Protein AF-A0A1X7TKB6-F1 (afdb_monomer)

Nearest PDB structures (foldseek):
  4da4-assembly1_A  TM=8.753E-01  e=9.960E-08  Mus musculus
  6w8v-assembly1_A  TM=8.917E-01  e=5.262E-07  Mus musculus
  5wy1-assembly1_A-2  TM=9.035E-01  e=4.606E-07  Mus musculus
  4da4-assembly2_B  TM=8.732E-01  e=4.032E-07  Mus musculus
  6w8v-assembly1_B  TM=8.955E-01  e=1.429E-06  Mus musculus

Sequence (89 aa):
PQDTHKEDEATAQYDLNLLYWSDLVTTVVAGDVVCGKCFVKFKEDITEDIDSYFSNKPNHFYFVETYCADTKEFEDPPIHARNKGKGKV

Structure (mmCIF, N/CA/C/O backbone):
data_AF-A0A1X7TKB6-F1
#
_entry.id   AF-A0A1X7TKB6-F1
#
loop_
_atom_site.group_PDB
_atom_site.id
_atom_site.type_symbol
_atom_site.label_atom_id
_atom_site.label_alt_id
_atom_site.label_comp_id
_atom_site.label_asym_id
_atom_site.label_entity_id
_atom_site.label_seq_id
_atom_site.pdbx_PDB_ins_code
_atom_site.Cartn_x
_atom_site.Cartn_y
_atom_site.Cartn_z
_atom_site.occupancy
_atom_site.B_iso_or_equiv
_atom_site.auth_seq_id
_atom_site.auth_comp_id
_atom_site.auth_asym_id
_atom_site.auth_atom_id
_atom_site.pdbx_PDB_model_num
ATOM 1 N N . PRO A 1 1 ? 5.877 -6.309 0.415 1.00 89.56 1 PRO A N 1
ATOM 2 C CA . PRO A 1 1 ? 7.294 -5.878 0.259 1.00 89.56 1 PRO A CA 1
ATOM 3 C C . PRO A 1 1 ? 8.150 -6.837 -0.568 1.00 89.56 1 PRO A C 1
ATOM 5 O O . PRO A 1 1 ? 9.009 -6.382 -1.314 1.00 89.56 1 PRO A O 1
ATOM 8 N N . GLN A 1 2 ? 7.874 -8.137 -0.444 1.00 89.88 2 GLN A N 1
ATOM 9 C CA . GLN A 1 2 ? 8.478 -9.231 -1.197 1.00 89.88 2 GLN A CA 1
ATOM 10 C C . GLN A 1 2 ? 8.434 -9.052 -2.725 1.00 89.88 2 GLN A C 1
ATOM 12 O O . GLN A 1 2 ? 9.352 -9.445 -3.415 1.00 89.88 2 GLN A O 1
ATOM 17 N N . ASP A 1 3 ? 7.429 -8.366 -3.274 1.00 91.00 3 ASP A N 1
ATOM 18 C CA . ASP A 1 3 ? 7.329 -8.142 -4.728 1.00 91.00 3 ASP A CA 1
ATOM 19 C C . ASP A 1 3 ? 8.204 -6.973 -5.235 1.00 91.00 3 ASP A C 1
ATOM 21 O O . ASP A 1 3 ? 8.019 -6.470 -6.343 1.00 91.00 3 ASP A O 1
ATOM 25 N N . THR A 1 4 ? 9.134 -6.488 -4.410 1.00 90.62 4 THR A N 1
ATOM 26 C CA . THR A 1 4 ? 10.047 -5.384 -4.733 1.00 90.62 4 THR A CA 1
ATOM 27 C C . THR A 1 4 ? 11.490 -5.823 -4.528 1.00 90.62 4 THR A C 1
ATOM 29 O O . THR A 1 4 ? 11.766 -6.804 -3.847 1.00 90.62 4 THR A O 1
ATOM 32 N N . HIS A 1 5 ? 12.437 -5.024 -5.015 1.00 88.56 5 HIS A N 1
ATOM 33 C CA . HIS A 1 5 ? 13.864 -5.250 -4.762 1.00 88.56 5 HIS A CA 1
ATOM 34 C C . HIS A 1 5 ? 14.273 -5.188 -3.272 1.00 88.56 5 HIS A C 1
ATOM 36 O O . HIS A 1 5 ? 15.411 -5.517 -2.957 1.00 88.56 5 HIS A O 1
ATOM 42 N N . LYS A 1 6 ? 13.374 -4.779 -2.360 1.00 84.38 6 LYS A N 1
ATOM 43 C CA . LYS A 1 6 ? 13.610 -4.820 -0.909 1.00 84.38 6 LYS A CA 1
ATOM 44 C C . LYS A 1 6 ? 13.487 -6.225 -0.308 1.00 84.38 6 LYS A C 1
ATOM 46 O O . LYS A 1 6 ? 13.863 -6.401 0.844 1.00 84.38 6 LYS A O 1
ATOM 51 N N . GLU A 1 7 ? 12.978 -7.225 -1.035 1.00 77.69 7 GLU A N 1
ATOM 52 C CA . GLU A 1 7 ? 12.963 -8.615 -0.539 1.00 77.69 7 GLU A CA 1
ATOM 53 C C . GLU A 1 7 ? 14.375 -9.125 -0.216 1.00 77.69 7 GLU A C 1
ATOM 55 O O . GLU A 1 7 ? 14.578 -9.826 0.774 1.00 77.69 7 GLU A O 1
ATOM 60 N N . ASP A 1 8 ? 15.361 -8.700 -1.008 1.00 73.75 8 ASP A N 1
ATOM 61 C CA . ASP A 1 8 ? 16.765 -9.084 -0.848 1.00 73.75 8 ASP A CA 1
ATOM 62 C C . ASP A 1 8 ? 17.424 -8.452 0.400 1.00 73.75 8 ASP A C 1
ATOM 64 O O . ASP A 1 8 ? 18.546 -8.813 0.777 1.00 73.75 8 ASP A O 1
ATOM 68 N N . GLU A 1 9 ? 16.747 -7.520 1.081 1.00 78.81 9 GLU A N 1
ATOM 69 C CA . GLU A 1 9 ? 17.236 -6.895 2.308 1.00 78.81 9 GLU A CA 1
ATOM 70 C C . GLU A 1 9 ? 17.011 -7.826 3.512 1.00 78.81 9 GLU A C 1
ATOM 72 O O . GLU A 1 9 ? 16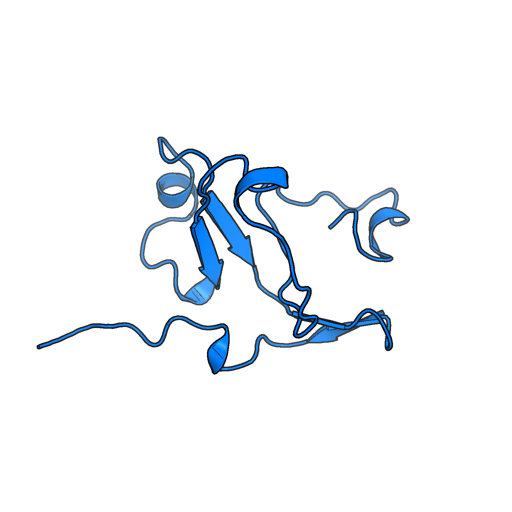.019 -7.738 4.233 1.00 78.81 9 GLU A O 1
ATOM 77 N N . ALA A 1 10 ? 17.987 -8.704 3.772 1.00 58.09 10 ALA A N 1
ATOM 78 C CA . ALA A 1 10 ? 17.952 -9.754 4.803 1.00 58.09 10 ALA A CA 1
ATOM 79 C C . ALA A 1 10 ? 17.639 -9.298 6.250 1.00 58.09 10 ALA A C 1
ATOM 81 O O . ALA A 1 10 ? 17.444 -10.134 7.132 1.00 58.09 10 ALA A O 1
ATOM 82 N N . THR A 1 11 ? 17.621 -7.992 6.525 1.00 67.94 11 THR A N 1
ATOM 83 C CA . THR A 1 11 ? 17.358 -7.413 7.852 1.00 67.94 11 THR A CA 1
ATOM 84 C C . THR A 1 11 ? 16.040 -6.650 7.946 1.00 67.94 11 THR A C 1
ATOM 86 O O . THR A 1 11 ? 15.708 -6.153 9.024 1.00 67.94 11 THR A O 1
ATOM 89 N N . ALA A 1 12 ? 15.302 -6.499 6.848 1.00 71.44 12 ALA A N 1
ATOM 90 C CA . ALA A 1 12 ? 14.111 -5.672 6.838 1.00 71.44 12 ALA A CA 1
ATOM 91 C C . ALA A 1 12 ? 12.895 -6.448 7.367 1.00 71.44 12 ALA A C 1
ATOM 93 O O . ALA A 1 12 ? 12.441 -7.428 6.778 1.00 71.44 12 ALA A O 1
ATOM 94 N N . GLN A 1 13 ? 12.357 -6.002 8.503 1.00 81.06 13 GLN A N 1
ATOM 95 C CA . GLN A 1 13 ? 11.097 -6.502 9.041 1.00 81.06 13 GLN A CA 1
ATOM 96 C C . GLN A 1 13 ? 9.977 -5.549 8.627 1.00 81.06 13 GLN A C 1
ATOM 98 O O . GLN A 1 13 ? 9.962 -4.387 9.031 1.00 81.06 13 GLN A O 1
ATOM 103 N N . TYR A 1 14 ? 9.035 -6.053 7.834 1.00 85.06 14 TYR A N 1
ATOM 104 C CA . TYR A 1 14 ? 7.858 -5.306 7.406 1.00 85.06 14 TYR A CA 1
ATOM 105 C C . TYR A 1 14 ? 6.583 -5.904 7.990 1.00 85.06 14 TYR A C 1
ATOM 107 O O . TYR A 1 14 ? 6.499 -7.111 8.230 1.00 85.06 14 TYR A O 1
ATOM 115 N N . ASP A 1 15 ? 5.568 -5.062 8.164 1.00 89.06 15 ASP A N 1
ATOM 116 C CA . ASP A 1 15 ? 4.234 -5.526 8.524 1.00 89.06 15 ASP A CA 1
ATOM 117 C C . ASP A 1 15 ? 3.672 -6.438 7.429 1.00 89.06 15 ASP A C 1
ATOM 119 O O . ASP A 1 15 ? 3.727 -6.113 6.242 1.00 89.06 15 ASP A O 1
ATOM 123 N N . LEU A 1 16 ? 3.042 -7.545 7.833 1.00 90.00 16 LEU A N 1
ATOM 124 C CA . LEU A 1 16 ? 2.413 -8.494 6.904 1.00 90.00 16 LEU A CA 1
ATOM 125 C C . LEU A 1 16 ? 1.319 -7.850 6.036 1.00 90.00 16 LEU A C 1
ATOM 127 O O . LEU A 1 16 ? 1.069 -8.296 4.921 1.00 90.00 16 LEU A O 1
ATOM 131 N N . ASN A 1 17 ? 0.676 -6.797 6.547 1.00 93.06 17 ASN A N 1
ATOM 132 C CA . ASN A 1 17 ? -0.422 -6.100 5.879 1.00 93.06 17 ASN A CA 1
ATOM 133 C C . ASN A 1 17 ? 0.040 -4.884 5.049 1.00 93.06 17 ASN A C 1
ATOM 135 O O . ASN A 1 17 ? -0.809 -4.155 4.526 1.00 93.06 17 ASN A O 1
ATOM 139 N N . LEU A 1 18 ? 1.353 -4.638 4.952 1.00 93.81 18 LEU A N 1
ATOM 140 C CA . LEU A 1 18 ? 1.922 -3.529 4.186 1.00 93.81 18 LEU A CA 1
ATOM 141 C C . LEU A 1 18 ? 1.996 -3.869 2.692 1.00 93.81 18 LEU A C 1
ATOM 143 O O . LEU A 1 18 ? 2.541 -4.898 2.295 1.00 93.81 18 LEU A O 1
ATOM 147 N N . LEU A 1 19 ? 1.517 -2.947 1.863 1.00 96.00 19 LEU A N 1
ATOM 148 C CA . LEU A 1 19 ? 1.594 -2.963 0.405 1.00 96.00 19 LEU A CA 1
ATOM 149 C C . LEU A 1 19 ? 2.254 -1.675 -0.112 1.00 96.00 19 LEU A C 1
ATOM 151 O O . LEU A 1 19 ? 2.437 -0.708 0.630 1.00 96.00 19 LEU A O 1
ATOM 155 N N . TYR A 1 20 ? 2.559 -1.662 -1.409 1.00 95.94 20 TYR A N 1
ATOM 156 C CA . TYR A 1 20 ? 2.996 -0.475 -2.142 1.00 95.94 20 TYR A CA 1
ATOM 157 C C . TYR A 1 20 ? 1.991 -0.161 -3.248 1.00 95.94 20 TYR A C 1
ATOM 159 O O . TYR A 1 20 ? 1.521 -1.073 -3.931 1.00 95.94 20 TYR A O 1
ATOM 167 N N . TRP A 1 21 ? 1.645 1.118 -3.415 1.00 97.25 21 TRP A N 1
ATOM 168 C CA . TRP A 1 21 ? 0.853 1.547 -4.571 1.00 97.25 21 TRP A CA 1
ATOM 169 C C . TRP A 1 21 ? 1.687 1.404 -5.850 1.00 97.25 21 TRP A C 1
ATOM 171 O O . TRP A 1 21 ? 2.908 1.532 -5.811 1.00 97.25 21 TRP A O 1
ATOM 181 N N . SER A 1 22 ? 1.047 1.148 -6.986 1.00 95.81 22 SER A N 1
ATOM 182 C CA . SER A 1 22 ? 1.695 1.192 -8.294 1.00 95.81 22 SER A CA 1
ATOM 183 C C . SER A 1 22 ? 0.675 1.604 -9.346 1.00 95.81 22 SER A C 1
ATOM 185 O O . SER A 1 22 ? -0.483 1.193 -9.276 1.00 95.81 22 SER A O 1
ATOM 187 N N . ASP A 1 23 ? 1.117 2.369 -10.342 1.00 92.00 23 ASP A N 1
ATOM 188 C CA . ASP A 1 23 ? 0.290 2.745 -11.494 1.00 92.00 23 ASP A CA 1
ATOM 189 C C . ASP A 1 23 ? 0.241 1.640 -12.568 1.00 92.00 23 ASP A C 1
ATOM 191 O O . ASP A 1 23 ? -0.366 1.808 -13.628 1.00 92.00 23 ASP A O 1
ATOM 195 N N . LEU A 1 24 ? 0.865 0.485 -12.303 1.00 93.69 24 LEU A N 1
ATOM 196 C CA . LEU A 1 24 ? 0.766 -0.692 -13.155 1.00 93.69 24 LEU A CA 1
ATOM 197 C C . LEU A 1 24 ? -0.681 -1.202 -13.198 1.00 93.69 24 LEU A C 1
ATOM 199 O O . LEU A 1 24 ? -1.252 -1.619 -12.191 1.00 93.69 24 LEU A O 1
ATOM 203 N N . VAL A 1 25 ? -1.251 -1.246 -14.400 1.00 94.25 25 VAL A N 1
ATOM 204 C CA . VAL A 1 25 ? -2.596 -1.774 -14.645 1.00 94.25 25 VAL A CA 1
ATOM 205 C C . VAL A 1 25 ? -2.499 -3.095 -15.397 1.00 94.25 25 VAL A C 1
ATOM 207 O O . VAL A 1 25 ? -1.818 -3.193 -16.415 1.00 94.25 25 VAL A O 1
ATOM 210 N N . THR A 1 26 ? -3.233 -4.106 -14.929 1.00 94.38 26 THR A N 1
ATOM 211 C CA . THR A 1 26 ? -3.362 -5.398 -15.613 1.00 94.38 26 THR A CA 1
ATOM 212 C C . THR A 1 26 ? -4.829 -5.775 -15.812 1.00 94.38 26 THR A C 1
ATOM 214 O O . THR A 1 26 ? -5.691 -5.405 -15.013 1.00 94.38 26 THR A O 1
ATOM 217 N N . THR A 1 27 ? -5.127 -6.500 -16.892 1.00 96.50 27 THR A N 1
ATOM 218 C CA . THR A 1 27 ? -6.486 -6.975 -17.202 1.00 96.50 27 THR A CA 1
ATOM 219 C C . THR A 1 27 ? -6.633 -8.430 -16.784 1.00 96.50 27 THR A C 1
ATOM 221 O O . THR A 1 27 ? -5.811 -9.265 -17.152 1.00 96.50 27 THR A O 1
ATOM 224 N N . VAL A 1 28 ? -7.703 -8.743 -16.053 1.00 94.62 28 VAL A N 1
ATOM 225 C CA . VAL A 1 28 ? -7.998 -10.099 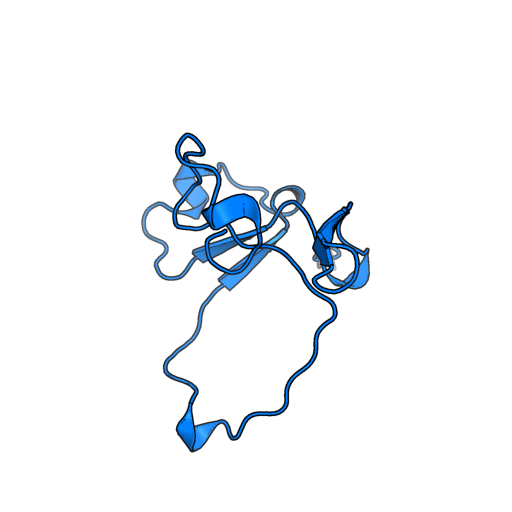-15.579 1.00 94.62 28 VAL A CA 1
ATOM 226 C C . VAL A 1 28 ? -9.448 -10.488 -15.855 1.00 94.62 28 VAL A C 1
ATOM 228 O O . VAL A 1 28 ? -10.339 -9.638 -15.877 1.00 94.62 28 VAL A O 1
ATOM 231 N N . VAL A 1 29 ? -9.698 -11.786 -16.032 1.00 96.25 29 VAL A N 1
ATOM 232 C CA . VAL A 1 29 ? -11.053 -12.340 -16.134 1.00 96.25 29 VAL A CA 1
ATOM 233 C C . VAL A 1 29 ? -11.543 -12.681 -14.731 1.00 96.25 29 VAL A C 1
ATOM 235 O O . VAL A 1 29 ? -10.999 -13.562 -14.072 1.00 96.25 29 VAL A O 1
ATOM 238 N N . ALA A 1 30 ? -12.574 -11.976 -14.260 1.00 92.12 30 ALA A N 1
ATOM 239 C CA . ALA A 1 30 ? -12.988 -12.044 -12.858 1.00 92.12 30 ALA A CA 1
ATOM 240 C C . ALA A 1 30 ? -13.332 -13.467 -12.381 1.00 92.12 30 ALA A C 1
ATOM 242 O O . ALA A 1 30 ? -12.949 -13.844 -11.278 1.00 92.12 30 ALA A O 1
ATOM 243 N N . GLY A 1 31 ? -14.015 -14.257 -13.217 1.00 95.25 31 GLY A N 1
ATOM 244 C CA . GLY A 1 31 ? -14.422 -15.624 -12.877 1.00 95.25 31 GLY A CA 1
ATOM 245 C C . GLY A 1 31 ? -13.263 -16.603 -12.681 1.00 95.25 31 GLY A C 1
ATOM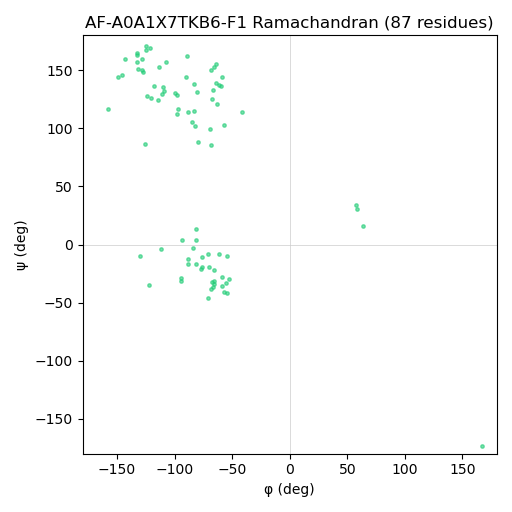 246 O O . GLY A 1 31 ? -13.441 -17.600 -11.988 1.00 95.25 31 GLY A O 1
ATOM 247 N N . ASP A 1 32 ? -12.090 -16.303 -13.242 1.00 94.56 32 ASP A N 1
ATOM 248 C CA . ASP A 1 32 ? -10.958 -17.230 -13.252 1.00 94.56 32 ASP A CA 1
ATOM 249 C C . ASP A 1 32 ? -9.999 -16.992 -12.079 1.00 94.56 32 ASP A C 1
ATOM 251 O O . ASP A 1 32 ? -9.364 -17.933 -11.606 1.00 94.56 32 ASP A O 1
ATOM 255 N N . VAL A 1 33 ? -9.866 -15.741 -11.615 1.00 95.50 33 VAL A N 1
ATOM 256 C CA . VAL A 1 33 ? -8.768 -15.357 -10.704 1.00 95.50 33 VAL A CA 1
ATOM 257 C C . VAL A 1 33 ? -9.186 -14.588 -9.447 1.00 95.50 33 VAL A C 1
ATOM 259 O O . VAL A 1 33 ? -8.358 -14.392 -8.558 1.00 95.50 33 VAL A O 1
ATOM 262 N N . VAL A 1 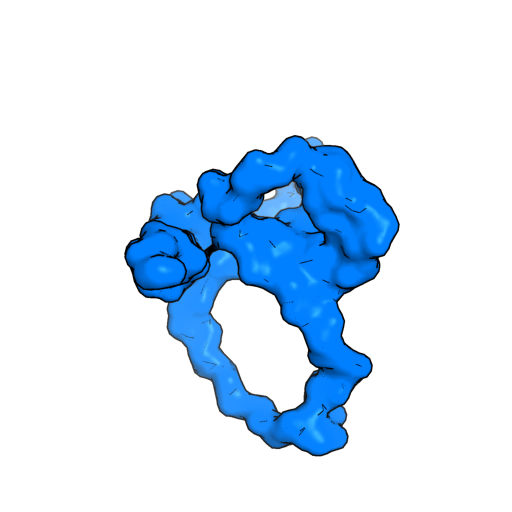34 ? -10.437 -14.127 -9.329 1.00 95.56 34 VAL A N 1
ATOM 263 C CA . VAL A 1 34 ? -10.871 -13.370 -8.140 1.00 95.56 34 VAL A CA 1
ATOM 264 C C . VAL A 1 34 ? -11.301 -14.331 -7.029 1.00 95.56 34 VAL A C 1
ATOM 266 O O . VAL A 1 34 ? -12.391 -14.893 -7.065 1.00 95.56 34 VAL A O 1
ATOM 269 N N . CYS A 1 35 ? -10.463 -14.474 -5.999 1.00 95.81 35 CYS A N 1
ATOM 270 C CA . CYS A 1 35 ? -10.716 -15.383 -4.870 1.00 95.81 35 CYS A CA 1
ATOM 271 C C . CYS A 1 35 ? -11.513 -14.757 -3.711 1.00 95.81 35 CYS A C 1
ATOM 273 O O . CYS A 1 35 ? -11.945 -15.462 -2.802 1.00 95.81 35 CYS A O 1
ATOM 275 N N . GLY A 1 36 ? -11.688 -13.435 -3.696 1.00 95.12 36 GLY A N 1
ATOM 276 C CA . GLY A 1 36 ? -12.361 -12.743 -2.600 1.00 95.12 36 GLY A CA 1
ATOM 277 C C . GLY A 1 36 ? -12.171 -11.231 -2.633 1.00 95.12 36 GLY A C 1
ATOM 278 O O . GLY A 1 36 ? -11.615 -10.675 -3.577 1.00 95.12 36 GLY A O 1
ATOM 279 N N . LYS A 1 37 ? -12.649 -10.565 -1.577 1.00 94.88 37 LYS A N 1
ATOM 280 C CA . LYS A 1 37 ? -12.540 -9.114 -1.393 1.00 94.88 37 LYS A CA 1
ATOM 281 C C . LYS A 1 37 ? -11.569 -8.786 -0.259 1.00 94.88 37 LYS A C 1
ATOM 283 O O . LYS A 1 37 ? -11.674 -9.354 0.827 1.00 94.88 37 LYS A O 1
ATOM 288 N N . CYS A 1 38 ? -10.708 -7.803 -0.494 1.00 95.31 38 CYS A N 1
ATOM 289 C CA . CYS A 1 38 ? -9.878 -7.161 0.519 1.00 95.31 38 CYS A CA 1
ATOM 290 C C . CYS A 1 38 ? -10.151 -5.649 0.574 1.00 95.31 38 CYS A C 1
ATOM 292 O O . CYS A 1 38 ? -10.862 -5.092 -0.270 1.00 95.31 38 CYS A O 1
ATOM 294 N N . PHE A 1 39 ? -9.614 -4.999 1.601 1.00 94.12 39 PHE A N 1
ATOM 295 C CA . PHE A 1 39 ? -9.659 -3.555 1.784 1.00 94.12 39 PHE A CA 1
ATOM 296 C C . PHE A 1 39 ? -8.234 -3.034 1.851 1.00 94.12 39 PHE A C 1
ATOM 298 O O . PHE A 1 39 ? -7.445 -3.507 2.661 1.00 94.12 39 PHE A O 1
ATOM 305 N N . VAL A 1 40 ? -7.923 -2.054 1.012 1.00 94.88 40 VAL A N 1
ATOM 306 C CA . VAL A 1 40 ? -6.608 -1.418 0.963 1.00 94.88 40 VAL A CA 1
ATOM 307 C C . VAL A 1 40 ? -6.811 0.079 1.162 1.00 94.88 40 VAL A C 1
ATOM 309 O O . VAL A 1 40 ? -7.650 0.678 0.484 1.00 94.88 40 VAL A O 1
ATOM 312 N N . LYS A 1 41 ? -6.093 0.682 2.112 1.00 94.19 41 LYS A N 1
ATOM 313 C CA . LYS A 1 41 ? -6.147 2.128 2.377 1.00 94.19 41 LYS A CA 1
ATOM 314 C C . LYS A 1 41 ? -4.758 2.752 2.389 1.00 94.19 41 LYS A C 1
ATOM 316 O O . LYS A 1 41 ? -3.790 2.124 2.808 1.00 94.19 41 LYS A O 1
ATOM 321 N N . PHE A 1 42 ? -4.689 4.020 2.003 1.00 95.00 42 PHE A N 1
ATOM 322 C CA . PHE A 1 42 ? -3.530 4.839 2.319 1.00 95.00 42 PHE A CA 1
ATOM 323 C C . PHE A 1 42 ? -3.468 5.046 3.837 1.00 95.00 42 PHE A C 1
ATOM 325 O O . PHE A 1 42 ? -4.494 5.343 4.453 1.00 95.00 42 PHE A O 1
ATOM 332 N N . LYS A 1 43 ? -2.291 4.868 4.446 1.00 93.25 43 LYS A N 1
ATOM 333 C CA . LYS A 1 43 ? -2.120 4.897 5.908 1.00 93.25 43 LYS A CA 1
ATOM 334 C C . LYS A 1 43 ? -2.658 6.177 6.545 1.00 93.25 43 LYS A C 1
ATOM 336 O O . LYS A 1 43 ? -3.318 6.097 7.574 1.00 93.25 43 LYS A O 1
ATOM 341 N N . GLU A 1 44 ? -2.420 7.333 5.928 1.00 92.75 44 GLU A N 1
ATOM 342 C CA . GLU A 1 44 ? -2.873 8.624 6.469 1.00 92.75 44 GLU A CA 1
ATOM 343 C C . GLU A 1 44 ? -4.399 8.805 6.403 1.00 92.75 44 GLU A C 1
ATOM 345 O O . GLU A 1 44 ? -4.956 9.596 7.160 1.00 92.75 44 GLU A O 1
ATOM 350 N N . ASP A 1 45 ? -5.094 8.041 5.553 1.00 91.62 45 ASP A N 1
ATOM 351 C CA . ASP A 1 45 ? -6.560 8.060 5.465 1.00 91.62 45 ASP A CA 1
ATOM 352 C C . ASP A 1 45 ? -7.227 7.148 6.517 1.00 91.62 45 ASP A C 1
ATOM 354 O O . ASP A 1 45 ? -8.461 7.060 6.596 1.00 91.62 45 ASP A O 1
ATOM 358 N N . ILE A 1 46 ? -6.440 6.417 7.314 1.00 91.06 46 ILE A N 1
ATOM 359 C CA . ILE A 1 46 ? -6.943 5.589 8.410 1.00 91.06 46 ILE A CA 1
ATOM 360 C C . ILE A 1 46 ? -7.163 6.503 9.620 1.00 91.06 46 ILE A C 1
ATOM 362 O O . ILE A 1 46 ? -6.235 6.895 10.313 1.00 91.06 46 ILE A O 1
ATOM 366 N N . THR A 1 47 ? -8.425 6.861 9.859 1.00 89.81 47 THR A N 1
ATOM 367 C CA . THR A 1 47 ? -8.821 7.763 10.956 1.00 89.81 47 THR A CA 1
ATOM 368 C C . THR A 1 47 ? -8.932 7.075 12.315 1.00 89.81 47 THR A C 1
ATOM 370 O O . THR A 1 47 ? -9.055 7.741 13.338 1.00 89.81 47 THR A O 1
ATOM 373 N N . GLU A 1 48 ? -9.010 5.749 12.315 1.00 89.06 48 GLU A N 1
ATOM 374 C CA . GLU A 1 48 ? -9.006 4.930 13.524 1.00 89.06 48 GLU A CA 1
ATOM 375 C C . GLU A 1 48 ? -7.571 4.571 13.919 1.00 89.06 48 GLU A C 1
ATOM 377 O O . GLU A 1 48 ? -6.652 4.676 13.112 1.00 89.06 48 GLU A O 1
ATOM 382 N N . ASP A 1 49 ? -7.375 4.154 15.166 1.00 89.38 49 ASP A N 1
ATOM 383 C CA . ASP A 1 49 ? -6.091 3.618 15.604 1.00 89.38 49 ASP A CA 1
ATOM 384 C C . ASP A 1 49 ? -5.691 2.386 14.763 1.00 89.38 49 ASP A C 1
ATOM 386 O O . ASP A 1 49 ? -6.546 1.596 14.350 1.00 89.38 49 ASP A O 1
ATOM 390 N N . ILE A 1 50 ? -4.393 2.231 14.492 1.00 85.38 50 ILE A N 1
ATOM 391 C CA . ILE A 1 50 ? -3.893 1.213 13.561 1.00 85.38 50 ILE A CA 1
ATOM 392 C C . ILE A 1 50 ? -4.125 -0.210 14.082 1.00 85.38 50 ILE A C 1
ATOM 394 O O . ILE A 1 50 ? -4.493 -1.093 13.304 1.00 85.38 50 ILE A O 1
ATOM 398 N N . ASP A 1 51 ? -4.010 -0.426 15.393 1.00 87.19 51 ASP A N 1
ATOM 399 C CA . ASP A 1 51 ? -4.272 -1.734 15.992 1.00 87.19 51 ASP A CA 1
ATOM 400 C C . ASP A 1 51 ? -5.760 -2.061 15.891 1.00 87.19 51 ASP A C 1
ATOM 402 O O . ASP A 1 51 ? -6.134 -3.191 15.574 1.00 87.19 51 ASP A O 1
ATOM 406 N N . SER A 1 52 ? -6.624 -1.061 16.071 1.00 88.81 52 SER A N 1
ATOM 407 C CA . SER A 1 52 ? -8.074 -1.197 15.879 1.00 88.81 52 SER A CA 1
ATOM 408 C C . SER A 1 52 ? -8.465 -1.427 14.413 1.00 88.81 52 SER A C 1
ATOM 410 O O . SER A 1 52 ? -9.430 -2.144 14.138 1.00 88.81 52 SER A O 1
ATOM 412 N N . TYR A 1 53 ? -7.709 -0.866 13.464 1.00 87.56 53 TYR A N 1
ATOM 413 C CA . TYR A 1 53 ? -7.927 -1.065 12.029 1.00 87.56 53 TYR A CA 1
ATOM 414 C C . TYR A 1 53 ? -7.686 -2.517 11.597 1.00 87.56 53 TYR A C 1
ATOM 416 O O . TYR A 1 53 ? -8.391 -3.013 10.717 1.00 87.56 53 TYR A O 1
ATOM 424 N N . PHE A 1 54 ? -6.728 -3.206 12.223 1.00 89.94 54 PHE A N 1
ATOM 425 C CA . PHE A 1 54 ? -6.437 -4.615 11.935 1.00 89.94 54 PHE A CA 1
ATOM 426 C C . PHE A 1 54 ? -7.161 -5.590 12.869 1.00 89.94 54 PHE A C 1
ATOM 428 O O . PHE A 1 54 ? -7.492 -6.710 12.468 1.00 89.94 54 PHE A O 1
ATOM 435 N N . SER A 1 55 ? -7.459 -5.182 14.101 1.00 87.31 55 SER A N 1
ATOM 436 C CA . SER A 1 55 ? -8.149 -6.027 15.075 1.00 87.31 55 SER A CA 1
ATOM 437 C C . SER A 1 55 ? -9.590 -6.295 14.645 1.00 87.31 55 SER A C 1
ATOM 439 O O . SER A 1 55 ? -10.383 -5.382 14.432 1.00 87.31 55 SER A O 1
ATOM 441 N N . ASN A 1 56 ? -9.955 -7.576 14.553 1.00 77.44 5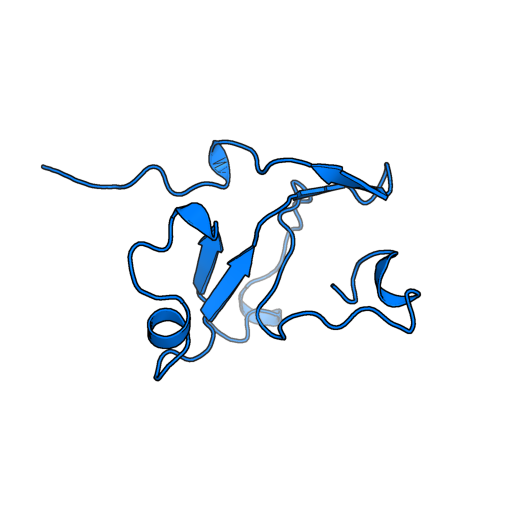6 ASN A N 1
ATOM 442 C CA . ASN A 1 56 ? -11.292 -8.052 14.163 1.00 77.44 56 ASN A CA 1
ATOM 443 C C . ASN A 1 56 ? -11.727 -7.691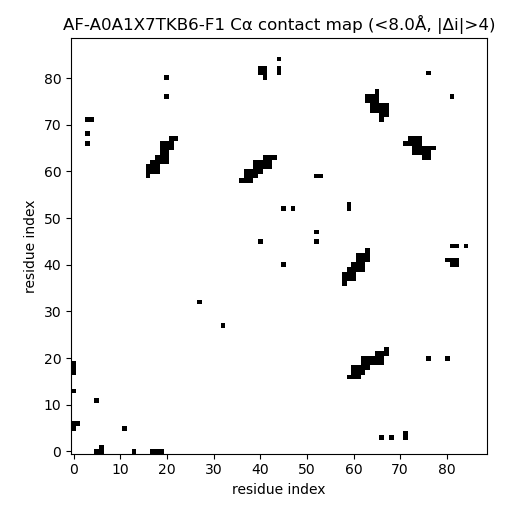 12.729 1.00 77.44 56 ASN A C 1
ATOM 445 O O . ASN A 1 56 ? -12.909 -7.804 12.395 1.00 77.44 56 ASN A O 1
ATOM 449 N N . LYS A 1 57 ? -10.787 -7.290 11.866 1.00 86.25 57 LYS A N 1
ATOM 450 C CA . LYS A 1 57 ? -11.048 -6.882 10.481 1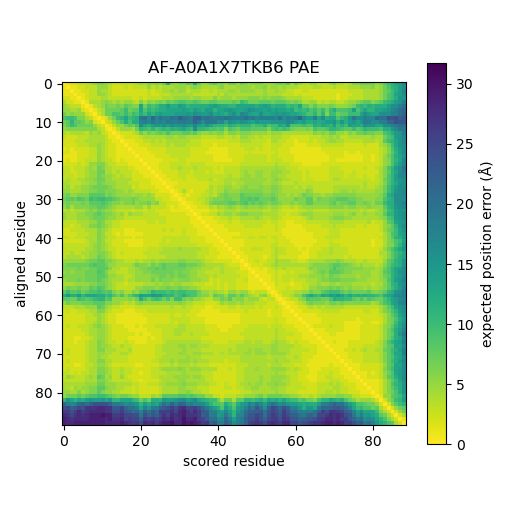.00 86.25 57 LYS A CA 1
ATOM 451 C C . LYS A 1 57 ? -10.171 -7.686 9.508 1.00 86.25 57 LYS A C 1
ATOM 453 O O . LYS A 1 57 ? -9.086 -7.243 9.141 1.00 86.25 57 LYS A O 1
ATOM 458 N N . PRO A 1 58 ? -10.613 -8.882 9.068 1.00 89.38 58 PRO A N 1
ATOM 459 C CA . PRO A 1 58 ? -9.832 -9.696 8.139 1.00 89.38 58 PRO A CA 1
ATOM 460 C C . PRO A 1 58 ? -9.655 -8.991 6.787 1.00 89.38 58 PRO A C 1
ATOM 462 O O . PRO A 1 58 ? -10.481 -8.165 6.388 1.00 89.38 58 PRO A O 1
ATOM 465 N N . ASN A 1 59 ? -8.594 -9.349 6.059 1.00 93.88 59 ASN A N 1
ATOM 466 C CA . ASN A 1 59 ? -8.293 -8.855 4.708 1.00 93.88 59 ASN A CA 1
ATOM 467 C C . ASN A 1 59 ? -8.149 -7.324 4.605 1.00 93.88 59 ASN A C 1
ATOM 469 O O . ASN A 1 59 ? -8.500 -6.742 3.575 1.00 93.88 59 ASN A O 1
ATOM 473 N N . HIS A 1 60 ? -7.681 -6.676 5.674 1.00 94.88 60 HIS A N 1
ATOM 474 C CA . HIS A 1 60 ? -7.346 -5.255 5.682 1.00 94.88 60 HIS A CA 1
ATOM 475 C C . HIS A 1 60 ? -5.842 -5.081 5.489 1.00 94.88 60 HIS A C 1
ATOM 477 O O . HIS A 1 60 ? -5.038 -5.689 6.189 1.00 94.88 60 HIS A O 1
ATOM 483 N N . PHE A 1 61 ? -5.489 -4.233 4.535 1.00 95.19 61 PHE A N 1
ATOM 484 C CA . PHE A 1 61 ? -4.129 -3.910 4.140 1.00 95.19 61 PHE A CA 1
ATOM 485 C C . PHE A 1 61 ? -3.981 -2.398 4.044 1.00 95.19 61 PHE A C 1
ATOM 487 O O . PHE A 1 61 ? -4.965 -1.654 3.944 1.00 95.19 61 PHE A O 1
ATOM 494 N N . TYR A 1 62 ? -2.741 -1.939 4.034 1.00 95.00 62 TYR A N 1
ATOM 495 C CA . TYR A 1 62 ? -2.444 -0.525 3.905 1.00 95.00 62 TYR A CA 1
ATOM 496 C C . TYR A 1 62 ? -1.196 -0.289 3.064 1.00 95.00 62 TYR A C 1
ATOM 498 O O . TYR A 1 62 ? -0.363 -1.177 2.917 1.00 95.00 62 TYR A O 1
ATOM 506 N N . PHE A 1 63 ? -1.059 0.919 2.533 1.00 95.69 63 PHE A N 1
ATOM 507 C CA . PHE A 1 63 ? 0.164 1.373 1.874 1.00 95.69 63 PHE A CA 1
ATOM 508 C C . PHE A 1 63 ? 0.562 2.759 2.379 1.00 95.69 63 PHE A C 1
ATOM 510 O O . PHE A 1 63 ? -0.269 3.514 2.894 1.00 95.69 63 PHE A O 1
ATOM 517 N N . VAL A 1 64 ? 1.847 3.077 2.241 1.00 95.25 64 VAL A N 1
ATOM 518 C CA . VAL A 1 64 ? 2.435 4.370 2.637 1.00 95.25 64 VAL A CA 1
ATOM 519 C C . VAL A 1 64 ? 3.117 5.046 1.455 1.00 95.25 64 VAL A C 1
ATOM 521 O O . VAL A 1 64 ? 3.046 6.258 1.328 1.00 95.25 64 VAL A O 1
ATOM 524 N N . GLU A 1 65 ? 3.725 4.257 0.575 1.00 95.88 65 GLU A N 1
ATOM 525 C CA . GLU A 1 65 ? 4.519 4.730 -0.555 1.00 95.88 65 GLU A CA 1
ATOM 526 C C . GLU A 1 65 ? 4.029 4.068 -1.849 1.00 95.88 65 GLU A C 1
ATOM 528 O O . GLU A 1 65 ? 3.388 3.007 -1.836 1.00 95.88 65 GLU A O 1
ATOM 533 N N . THR A 1 66 ? 4.349 4.700 -2.970 1.00 96.38 66 THR A N 1
ATOM 534 C CA . THR A 1 66 ? 4.266 4.108 -4.307 1.00 96.38 66 THR A CA 1
ATOM 535 C C . THR A 1 66 ? 5.586 3.444 -4.639 1.00 96.38 66 THR A C 1
ATOM 537 O O . THR A 1 66 ? 6.636 3.959 -4.271 1.00 96.38 66 THR A O 1
ATOM 540 N N . TYR A 1 67 ? 5.538 2.325 -5.352 1.00 96.25 67 TYR A N 1
ATOM 541 C CA . TYR A 1 67 ? 6.708 1.668 -5.906 1.00 96.25 67 TYR A CA 1
ATOM 542 C C . TYR A 1 67 ? 6.667 1.696 -7.437 1.00 96.25 67 TYR A C 1
ATOM 544 O O . TYR A 1 67 ? 5.718 1.204 -8.062 1.00 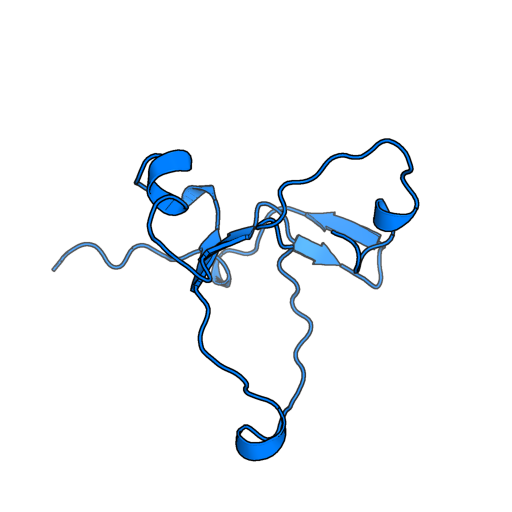96.25 67 TYR A O 1
ATOM 552 N N . CYS A 1 68 ? 7.724 2.244 -8.038 1.00 94.25 68 CYS A N 1
ATOM 553 C CA . CYS A 1 68 ? 7.951 2.199 -9.477 1.00 94.25 68 CYS A CA 1
ATOM 554 C C . CYS A 1 68 ? 8.920 1.057 -9.809 1.00 94.25 68 CYS A C 1
ATOM 556 O O . CYS A 1 68 ? 10.102 1.108 -9.466 1.00 94.25 68 CYS A O 1
ATOM 558 N N . ALA A 1 69 ? 8.435 0.012 -10.485 1.00 91.75 69 ALA A N 1
ATOM 559 C CA . ALA A 1 69 ? 9.257 -1.151 -10.825 1.00 91.75 69 ALA A CA 1
ATOM 560 C C . ALA A 1 69 ? 10.388 -0.818 -11.819 1.00 91.75 69 ALA A C 1
ATOM 562 O O . ALA A 1 69 ? 11.463 -1.413 -11.733 1.00 91.75 69 ALA A O 1
ATOM 563 N N . ASP A 1 70 ? 10.165 0.153 -12.714 1.00 92.44 70 ASP A N 1
ATOM 564 C CA . ASP A 1 70 ? 11.128 0.551 -13.748 1.00 92.44 70 ASP A CA 1
ATOM 565 C C . ASP A 1 70 ? 12.333 1.295 -13.159 1.00 92.44 70 ASP A C 1
ATOM 567 O O . ASP A 1 70 ? 13.479 0.987 -13.491 1.00 92.44 70 ASP A O 1
ATOM 571 N N . THR A 1 71 ? 12.089 2.257 -12.262 1.00 94.38 71 THR A N 1
ATOM 572 C CA . THR A 1 71 ? 13.153 3.040 -11.606 1.00 94.38 71 THR A CA 1
ATOM 573 C C . THR A 1 71 ? 13.661 2.384 -10.327 1.00 94.38 71 THR A C 1
ATOM 575 O O . THR A 1 71 ? 14.753 2.704 -9.867 1.00 94.38 71 THR A O 1
ATOM 578 N N . LYS A 1 72 ? 12.904 1.423 -9.780 1.00 93.56 72 LYS A N 1
ATOM 579 C CA . LYS A 1 72 ? 13.122 0.814 -8.462 1.00 93.56 72 LYS A CA 1
ATOM 580 C C . LYS A 1 72 ? 13.112 1.844 -7.329 1.00 93.56 72 LYS A C 1
ATOM 582 O O . LYS A 1 72 ? 13.801 1.666 -6.332 1.00 93.56 72 LYS A O 1
ATOM 587 N N . GLU A 1 73 ? 12.306 2.890 -7.457 1.00 94.38 73 GLU A N 1
ATOM 588 C CA . GLU A 1 73 ? 12.204 3.955 -6.458 1.00 94.38 73 GLU A CA 1
ATOM 589 C C . GLU A 1 73 ? 10.885 3.887 -5.683 1.00 94.38 73 GLU A C 1
ATOM 591 O O . GLU A 1 73 ? 9.893 3.304 -6.137 1.00 94.38 73 GLU A O 1
ATOM 596 N N . PHE A 1 74 ? 10.911 4.476 -4.485 1.00 94.81 74 PHE A N 1
ATOM 597 C CA . PHE A 1 74 ? 9.749 4.657 -3.623 1.00 94.81 74 PHE A CA 1
ATOM 598 C C . PHE A 1 74 ? 9.408 6.144 -3.548 1.00 94.81 74 PHE A C 1
ATOM 600 O O . PHE A 1 74 ? 10.286 6.964 -3.282 1.00 94.81 74 PHE A O 1
ATOM 607 N N . GLU A 1 75 ? 8.143 6.478 -3.783 1.00 95.62 75 GLU A N 1
ATOM 608 C CA . GLU A 1 75 ? 7.665 7.860 -3.891 1.00 95.62 75 GLU A CA 1
ATOM 609 C C . GLU A 1 75 ? 6.398 8.093 -3.059 1.00 95.62 75 GLU A C 1
ATOM 611 O O . GLU A 1 75 ? 5.692 7.154 -2.674 1.00 95.62 75 GLU A O 1
ATOM 616 N N . ASP A 1 76 ? 6.067 9.366 -2.833 1.00 94.62 76 ASP A N 1
ATOM 617 C CA . ASP A 1 76 ? 4.796 9.749 -2.223 1.00 94.62 76 ASP A CA 1
ATOM 618 C C . ASP A 1 76 ? 3.607 9.257 -3.068 1.00 94.62 76 ASP A C 1
ATOM 620 O O . ASP A 1 76 ? 3.592 9.437 -4.290 1.00 94.62 76 ASP A O 1
ATOM 624 N N . PRO A 1 77 ? 2.547 8.694 -2.457 1.00 94.75 77 PRO A N 1
ATOM 625 C CA . PRO A 1 77 ? 1.409 8.227 -3.227 1.00 94.75 77 PRO A CA 1
ATOM 626 C C . PRO A 1 77 ? 0.666 9.334 -3.967 1.00 94.75 77 PRO A C 1
ATOM 628 O O . PRO A 1 77 ? 0.393 10.391 -3.374 1.00 94.75 77 PRO A O 1
ATOM 631 N N . PRO A 1 78 ? 0.251 9.087 -5.224 1.00 92.75 78 PRO A N 1
ATOM 632 C CA . PRO A 1 78 ? -0.455 10.078 -6.013 1.00 92.75 78 PRO A CA 1
ATOM 633 C C . PRO A 1 78 ? -1.827 10.383 -5.403 1.00 92.75 78 PRO A C 1
ATOM 635 O O . PRO A 1 78 ? -2.459 9.548 -4.758 1.00 92.75 78 PRO A O 1
ATOM 638 N N . ILE A 1 79 ? -2.338 11.594 -5.644 1.00 90.06 79 ILE A N 1
ATOM 639 C CA . ILE A 1 79 ? -3.597 12.084 -5.048 1.00 90.06 79 ILE A CA 1
ATOM 640 C C . ILE A 1 79 ? -4.784 11.151 -5.331 1.00 90.06 79 ILE A C 1
ATOM 642 O O . ILE A 1 79 ? -5.689 11.048 -4.509 1.00 90.06 79 ILE A O 1
ATOM 646 N N . HIS A 1 80 ? -4.805 10.491 -6.491 1.00 90.00 80 HIS A N 1
ATOM 647 C CA . HIS A 1 80 ? -5.902 9.607 -6.882 1.00 90.00 80 HIS A CA 1
ATOM 648 C C . HIS A 1 80 ? -5.876 8.243 -6.167 1.00 90.00 80 HIS A C 1
ATOM 650 O O . HIS A 1 80 ? -6.913 7.588 -6.110 1.00 90.00 80 HIS A O 1
ATOM 656 N N . ALA A 1 81 ? -4.729 7.833 -5.614 1.00 90.38 81 ALA A N 1
ATOM 657 C CA . ALA A 1 81 ? -4.609 6.639 -4.775 1.00 90.38 81 ALA A CA 1
ATOM 658 C C . ALA A 1 81 ? -5.136 6.886 -3.352 1.00 90.38 81 ALA A C 1
ATOM 660 O O . ALA A 1 81 ? -5.482 5.951 -2.631 1.00 90.38 81 ALA A O 1
ATOM 661 N N . ARG A 1 82 ? -5.213 8.157 -2.944 1.00 88.69 82 ARG A N 1
ATOM 662 C CA . ARG A 1 82 ? -5.721 8.569 -1.637 1.00 88.69 82 ARG A CA 1
ATOM 663 C C . ARG A 1 82 ? -7.242 8.634 -1.680 1.00 88.69 82 ARG A C 1
ATOM 665 O O . ARG A 1 82 ? -7.844 9.161 -2.623 1.00 88.69 82 ARG A O 1
ATOM 672 N N . ASN A 1 83 ? -7.887 8.153 -0.627 1.00 78.50 83 ASN A N 1
ATOM 673 C CA . ASN A 1 83 ? -9.302 8.398 -0.433 1.00 78.50 83 ASN A CA 1
ATOM 674 C C . ASN A 1 83 ? -9.475 9.880 -0.101 1.00 78.50 83 ASN A C 1
ATOM 676 O O . ASN A 1 83 ? -9.347 10.295 1.047 1.00 78.50 83 ASN A O 1
ATOM 680 N N . LYS A 1 84 ? -9.856 10.692 -1.095 1.00 59.31 84 LYS A N 1
ATOM 681 C CA . LYS A 1 84 ? -10.483 11.985 -0.808 1.00 59.31 84 LYS A CA 1
ATOM 682 C C . LYS A 1 84 ? -11.712 11.686 0.035 1.00 59.31 84 LYS A C 1
ATOM 684 O O . LYS A 1 84 ? -12.694 11.171 -0.501 1.00 59.31 84 LYS A O 1
ATOM 689 N N . GLY A 1 85 ? -11.626 11.924 1.342 1.00 49.00 85 GLY A N 1
ATOM 690 C CA . GLY A 1 85 ? -12.693 11.622 2.281 1.00 49.00 85 GLY A CA 1
ATOM 691 C C . GLY A 1 85 ? -14.046 12.010 1.692 1.00 49.00 85 GLY A C 1
ATOM 692 O O . GLY A 1 85 ? -14.327 13.185 1.469 1.00 49.00 85 GLY A O 1
ATOM 693 N N . LYS A 1 86 ? -14.900 11.019 1.423 1.00 47.16 86 LYS A N 1
ATOM 694 C CA . LYS A 1 86 ? -16.336 11.270 1.338 1.00 47.16 86 LYS A CA 1
ATOM 695 C C . LYS A 1 86 ? -16.800 11.608 2.758 1.00 47.16 86 LYS A C 1
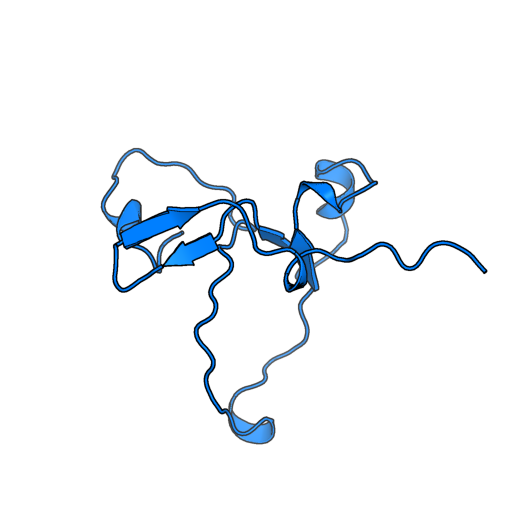ATOM 697 O O . LYS A 1 86 ? -17.222 10.731 3.501 1.00 47.16 86 LYS A O 1
ATOM 702 N N . GLY A 1 87 ? -16.674 12.875 3.137 1.00 36.41 87 GLY A N 1
ATOM 703 C CA . GLY A 1 87 ? -17.263 13.468 4.337 1.00 36.41 87 GLY A CA 1
ATOM 704 C C . GLY A 1 87 ? -17.346 14.980 4.123 1.00 36.41 87 GLY A C 1
ATOM 705 O O . GLY A 1 87 ? -16.317 15.611 3.935 1.00 36.41 87 GLY A O 1
ATOM 706 N N . LYS A 1 88 ? -18.505 15.639 4.079 1.00 29.84 88 LYS A N 1
ATOM 707 C CA . LYS A 1 88 ? -19.876 15.307 4.501 1.00 29.84 88 LYS A CA 1
ATOM 708 C C . LYS A 1 88 ? -20.873 15.953 3.517 1.00 29.84 88 LYS A C 1
ATOM 710 O O . LYS A 1 88 ? -20.613 17.064 3.061 1.00 29.84 88 LYS A O 1
ATOM 715 N N . VAL A 1 89 ? -22.007 15.301 3.257 1.00 33.16 89 VAL A N 1
ATOM 716 C CA . VAL A 1 89 ? -23.301 15.975 3.018 1.00 33.16 89 VAL A CA 1
ATOM 717 C C . VAL A 1 89 ? -24.240 15.572 4.136 1.00 33.16 89 VAL A C 1
ATOM 719 O O . VAL A 1 89 ? -24.138 14.397 4.558 1.00 33.16 89 VAL A O 1
#

Organism: Amphimedon queenslandica (NCBI:txid400682)

Foldseek 3Di:
DCVAPCVPVPPDDDDPQEDAAEPDDDDDDCVPDPPDDAAEAEPVLPPDDPCVQPPPHPRYHYYDWHADRVVSDTHGDDPVRHPPDPDDD

Mean predicted aligned error: 5.76 Å

Solvent-accessible surface area (backbone atoms only — not comparable to full-atom values): 5976 Å² total; per-residue (Å²): 88,69,96,43,86,61,50,77,43,91,82,73,86,72,65,92,47,47,47,64,43,59,92,80,81,84,91,78,61,62,93,80,71,66,89,75,83,71,46,77,41,38,53,89,71,52,86,60,59,70,68,63,58,52,53,97,35,83,58,51,36,32,26,75,36,22,46,41,82,89,80,71,44,77,43,81,59,58,76,85,72,42,74,76,71,93,72,84,134

InterPro domains:
  IPR001025 Bromo adjacent homology (BAH) domain [PS51038] (1-78)
  IPR043151 Bromo adjacent homology (BAH) domain superfamily [G3DSA:2.30.30.490] (1-89)

Secondary structure (DSSP, 8-state):
-TTSGGGG-TT----TTEEEE--------HHHH-----EEEEGGG--S-HHHHHTT-TTEEEEEEEEETTTTEEEPPPTTTS-------

Radius of gyration: 14.86 Å; Cα contacts (8 Å, |Δi|>4): 92; chains: 1; bounding box: 41×33×33 Å

pLDDT: mean 87.34, std 14.04, range [29.84, 97.25]